Protein AF-A0A1X1BC19-F1 (afdb_monomer)

Solvent-accessible surface area (backbone atoms only — not comparable to full-atom values): 4046 Å² total; per-residue (Å²): 132,80,81,56,47,75,58,20,43,50,53,18,50,54,44,64,77,36,79,64,50,38,26,45,22,21,42,99,87,55,51,78,60,34,38,23,39,102,80,49,71,7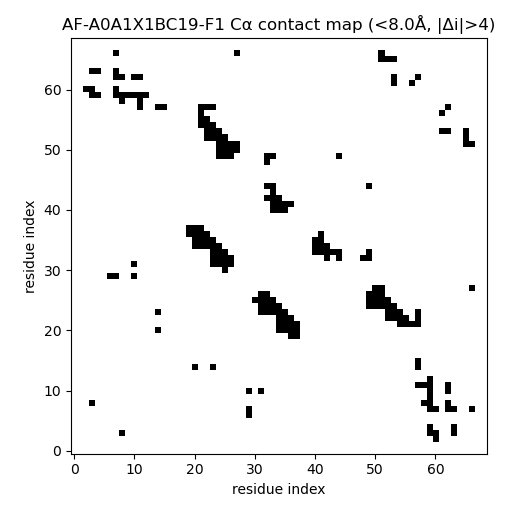2,63,73,64,57,81,88,72,57,72,40,76,46,74,57,79,59,39,25,61,54,44,32,54,61,76,74,104

Sequence (69 aa):
MTEPSSTATRIAAFAEEHSDYTAIAFDNDGKIIDWKTSGDWVNGSHEGERIHVVDGDITAEAVQHVLDS

Structure (mmCIF, N/CA/C/O backbone):
data_AF-A0A1X1BC19-F1
#
_entry.id   AF-A0A1X1BC19-F1
#
loop_
_atom_site.group_PDB
_atom_site.id
_atom_site.type_symbol
_atom_site.label_atom_id
_atom_site.label_alt_id
_atom_site.label_comp_id
_atom_site.label_asym_id
_atom_site.label_entity_id
_atom_site.label_seq_id
_atom_site.pdbx_PDB_ins_code
_atom_site.Cartn_x
_atom_site.Cartn_y
_atom_site.Cartn_z
_atom_site.occupancy
_atom_site.B_iso_or_equiv
_atom_site.auth_seq_id
_atom_site.auth_comp_id
_atom_site.auth_asym_id
_atom_site.auth_atom_id
_atom_site.pdbx_PDB_model_num
ATOM 1 N N . MET A 1 1 ? -13.671 16.675 -3.573 1.00 58.56 1 MET A N 1
ATOM 2 C CA . MET A 1 1 ? -12.706 15.708 -3.024 1.00 58.56 1 MET A CA 1
ATOM 3 C C . MET A 1 1 ? -11.931 16.436 -1.949 1.00 58.56 1 MET A C 1
ATOM 5 O O . MET A 1 1 ? -11.486 17.547 -2.209 1.00 58.56 1 MET A O 1
ATOM 9 N N . THR A 1 2 ? -11.913 15.894 -0.738 1.00 71.56 2 THR A N 1
ATOM 10 C CA . THR A 1 2 ? -11.052 16.350 0.359 1.00 71.56 2 THR A CA 1
ATOM 11 C C . THR A 1 2 ? -9.598 16.060 0.003 1.00 71.56 2 THR A C 1
ATOM 13 O O . THR A 1 2 ? -9.323 15.081 -0.688 1.00 71.56 2 THR A O 1
ATOM 16 N N . GLU A 1 3 ? -8.683 16.932 0.419 1.00 89.31 3 GLU A N 1
ATOM 17 C CA . GLU A 1 3 ? -7.249 16.700 0.232 1.00 89.31 3 GLU A CA 1
ATOM 18 C C . GLU A 1 3 ? -6.821 15.425 0.990 1.00 89.31 3 GLU A C 1
ATOM 20 O O . GLU A 1 3 ? -7.324 15.200 2.098 1.00 89.31 3 GLU A O 1
ATOM 25 N N . PRO A 1 4 ? -5.927 14.586 0.425 1.00 93.19 4 PRO A N 1
ATOM 26 C CA . PRO A 1 4 ? -5.423 13.400 1.109 1.00 93.19 4 PRO A CA 1
ATOM 27 C C . PRO A 1 4 ? -4.758 13.754 2.440 1.00 93.19 4 PRO A C 1
ATOM 29 O O . PRO A 1 4 ? -4.061 14.765 2.564 1.00 93.19 4 PRO A O 1
ATOM 32 N N . SER A 1 5 ? -4.943 12.901 3.446 1.00 95.19 5 SER A N 1
ATOM 33 C CA . SER A 1 5 ? -4.268 13.055 4.733 1.00 95.19 5 SER A CA 1
ATOM 34 C C . SER A 1 5 ? -2.749 12.925 4.594 1.00 95.19 5 SER A C 1
ATOM 36 O O . SER A 1 5 ? -2.233 12.290 3.672 1.00 95.19 5 SER A O 1
ATOM 38 N N . SER A 1 6 ? -2.004 13.452 5.571 1.00 95.19 6 SER A N 1
ATOM 39 C CA . SER A 1 6 ? -0.546 13.274 5.633 1.00 95.19 6 SER A CA 1
ATOM 40 C C . SER A 1 6 ? -0.127 11.799 5.635 1.00 95.19 6 SER A C 1
ATOM 42 O O . SER A 1 6 ? 0.936 11.465 5.116 1.00 95.19 6 SER A O 1
ATOM 44 N N . THR A 1 7 ? -0.956 10.918 6.201 1.00 94.94 7 THR A N 1
ATOM 45 C CA . THR A 1 7 ? -0.742 9.467 6.181 1.00 94.94 7 THR A CA 1
ATOM 46 C C . THR A 1 7 ? -0.833 8.926 4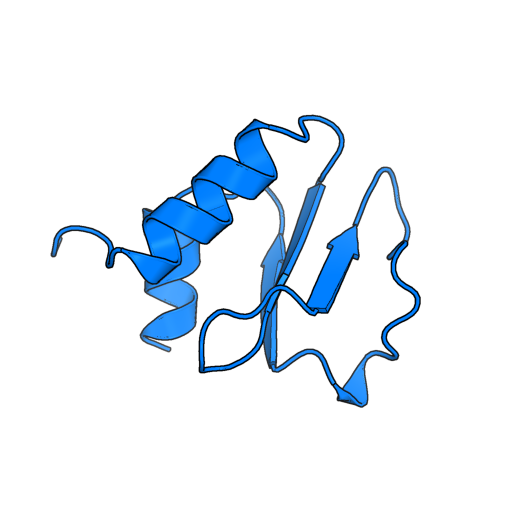.760 1.00 94.94 7 THR A C 1
ATOM 48 O O . THR A 1 7 ? 0.091 8.254 4.305 1.00 94.94 7 THR A O 1
ATOM 51 N N . ALA A 1 8 ? -1.900 9.277 4.041 1.00 95.44 8 ALA A N 1
ATOM 52 C CA . ALA A 1 8 ? -2.105 8.833 2.671 1.00 95.44 8 ALA A CA 1
ATOM 53 C C . ALA A 1 8 ? -0.989 9.320 1.734 1.00 95.44 8 ALA A C 1
ATOM 55 O O . ALA A 1 8 ? -0.404 8.526 0.998 1.00 95.44 8 ALA A O 1
ATOM 56 N N . THR A 1 9 ? -0.610 10.595 1.851 1.00 96.25 9 THR A N 1
ATOM 57 C CA . THR A 1 9 ? 0.503 11.186 1.096 1.00 96.25 9 THR A CA 1
ATOM 58 C C . THR A 1 9 ? 1.833 10.496 1.388 1.00 96.25 9 THR A C 1
ATOM 60 O O . THR A 1 9 ? 2.606 10.243 0.471 1.00 96.25 9 THR A O 1
ATOM 63 N N . ARG A 1 10 ? 2.115 10.150 2.650 1.00 96.56 10 ARG A N 1
ATOM 64 C CA . ARG A 1 10 ? 3.357 9.456 3.021 1.00 96.56 10 ARG A CA 1
ATOM 65 C C . ARG A 1 10 ? 3.428 8.041 2.443 1.00 96.56 10 ARG A C 1
ATOM 67 O O . ARG A 1 10 ? 4.498 7.629 2.010 1.00 96.56 10 ARG A O 1
ATOM 74 N N . ILE A 1 11 ? 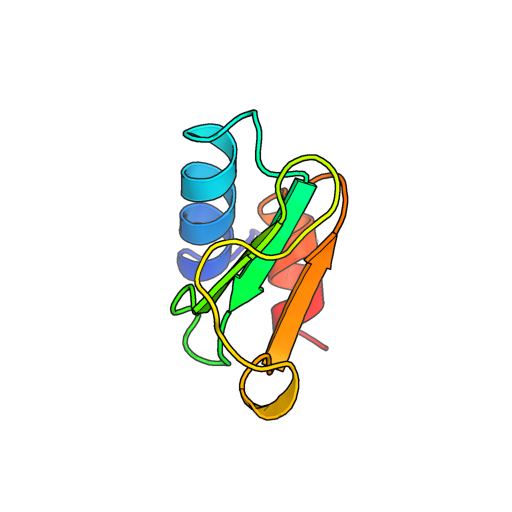2.325 7.296 2.479 1.00 95.19 11 ILE A N 1
ATOM 75 C CA . ILE A 1 11 ? 2.269 5.928 1.944 1.00 95.19 11 ILE A CA 1
ATOM 76 C C . ILE A 1 11 ? 2.453 5.949 0.423 1.00 95.19 11 ILE A C 1
ATOM 78 O O . ILE A 1 11 ? 3.247 5.168 -0.096 1.00 95.19 11 ILE A O 1
ATOM 82 N N . ALA A 1 12 ? 1.775 6.868 -0.269 1.00 95.38 12 ALA A N 1
ATOM 83 C CA . ALA A 1 12 ? 1.929 7.051 -1.709 1.00 95.38 12 ALA A CA 1
ATOM 84 C C . ALA A 1 12 ? 3.363 7.446 -2.083 1.00 95.38 12 ALA A C 1
ATOM 86 O O . ALA A 1 12 ? 3.975 6.779 -2.907 1.00 95.38 12 ALA A O 1
ATOM 87 N N . ALA A 1 13 ? 3.948 8.434 -1.396 1.00 95.31 13 ALA A N 1
ATOM 88 C CA . ALA A 1 13 ? 5.331 8.845 -1.635 1.00 95.31 13 ALA A CA 1
ATOM 89 C C . ALA A 1 13 ? 6.327 7.689 -1.438 1.00 95.31 13 ALA A C 1
ATOM 91 O O . ALA A 1 13 ? 7.240 7.518 -2.239 1.00 95.31 13 ALA A O 1
ATOM 92 N N . PHE A 1 14 ? 6.126 6.855 -0.413 1.00 93.50 14 PHE A N 1
ATOM 93 C CA . PHE A 1 14 ? 6.950 5.663 -0.217 1.00 93.50 14 PHE A CA 1
ATOM 94 C C . PHE A 1 14 ? 6.801 4.664 -1.374 1.00 93.50 14 PHE A C 1
ATOM 96 O O . PHE A 1 14 ? 7.794 4.103 -1.824 1.00 93.50 14 PHE A O 1
ATOM 103 N N . ALA A 1 15 ? 5.588 4.442 -1.886 1.00 93.00 15 ALA A N 1
ATOM 104 C CA . ALA A 1 15 ? 5.394 3.602 -3.066 1.00 93.00 15 ALA A CA 1
ATOM 105 C C . ALA A 1 15 ? 6.050 4.210 -4.321 1.00 93.00 15 ALA A C 1
ATOM 107 O O . ALA A 1 15 ? 6.648 3.484 -5.107 1.00 93.00 15 ALA A O 1
ATOM 108 N N . GLU A 1 16 ? 6.014 5.536 -4.485 1.00 92.31 16 GLU A N 1
ATOM 109 C CA . GLU A 1 16 ? 6.676 6.238 -5.594 1.00 92.31 16 GLU A CA 1
ATOM 110 C C . GLU A 1 16 ? 8.210 6.122 -5.549 1.00 92.31 16 GLU A C 1
ATOM 112 O O . GLU A 1 16 ? 8.850 6.013 -6.597 1.00 92.31 16 GLU A O 1
ATOM 117 N N . GLU A 1 17 ? 8.816 6.091 -4.356 1.00 94.12 17 GLU A N 1
ATOM 118 C CA . GLU A 1 17 ? 10.253 5.813 -4.182 1.00 94.12 17 GLU A CA 1
ATOM 119 C C . GLU A 1 17 ? 10.635 4.382 -4.614 1.00 94.12 17 GLU A C 1
ATOM 121 O O . GLU A 1 17 ? 11.801 4.109 -4.916 1.00 94.12 17 GLU A O 1
ATOM 126 N N . HIS A 1 18 ? 9.652 3.482 -4.696 1.00 91.19 18 HIS A N 1
ATOM 127 C CA . HIS A 1 18 ? 9.799 2.067 -5.017 1.00 91.19 18 HIS A CA 1
ATOM 128 C C . HIS A 1 18 ? 8.951 1.678 -6.237 1.00 91.19 18 HIS A C 1
ATOM 130 O O . HIS A 1 18 ? 7.943 0.985 -6.138 1.00 91.19 18 HIS A O 1
ATOM 136 N N . SER A 1 19 ? 9.392 2.101 -7.425 1.00 87.06 19 SER A N 1
ATOM 137 C CA . SER A 1 19 ? 8.662 1.907 -8.694 1.00 87.06 19 SER A CA 1
ATOM 138 C C . SER A 1 19 ? 8.350 0.449 -9.080 1.00 87.06 19 SER A C 1
ATOM 140 O O . S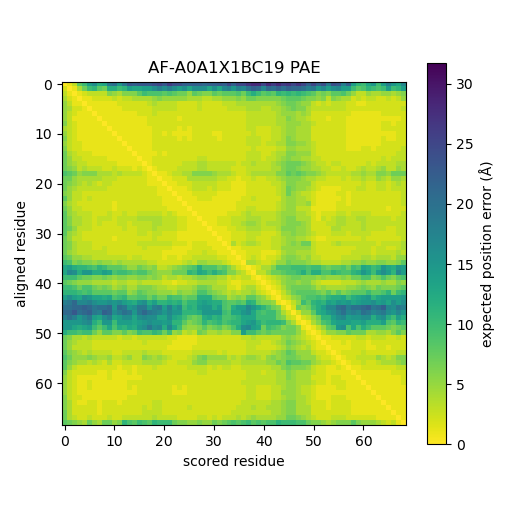ER A 1 19 ? 7.574 0.208 -10.002 1.00 87.06 19 SER A O 1
ATOM 142 N N . ASP A 1 20 ? 8.981 -0.528 -8.429 1.00 90.44 20 ASP A N 1
ATOM 143 C CA . ASP A 1 20 ? 8.723 -1.957 -8.608 1.00 90.44 20 ASP A CA 1
ATOM 144 C C . ASP A 1 20 ? 7.531 -2.470 -7.783 1.00 90.44 20 ASP A C 1
ATOM 146 O O . ASP A 1 20 ? 7.096 -3.612 -7.977 1.00 90.44 20 ASP A O 1
ATOM 150 N N . TYR A 1 21 ? 6.995 -1.647 -6.878 1.00 91.62 21 TYR A N 1
ATOM 151 C CA . TYR A 1 21 ? 5.859 -2.015 -6.048 1.00 91.62 21 TYR A CA 1
ATOM 152 C C . TYR A 1 21 ? 4.567 -1.922 -6.851 1.00 91.62 21 TYR A C 1
ATOM 154 O O . TYR A 1 21 ? 4.236 -0.899 -7.443 1.00 91.62 21 TYR A O 1
ATOM 162 N N . THR A 1 22 ? 3.821 -3.019 -6.854 1.00 92.69 22 THR A N 1
ATOM 163 C CA . THR A 1 22 ? 2.522 -3.132 -7.529 1.00 92.69 22 THR A CA 1
ATOM 164 C C . THR A 1 22 ? 1.361 -3.066 -6.547 1.00 92.69 22 THR A C 1
ATOM 166 O O . THR A 1 22 ? 0.226 -2.835 -6.950 1.00 92.69 22 THR A O 1
ATOM 169 N N . ALA A 1 23 ? 1.631 -3.258 -5.255 1.00 92.69 23 ALA A N 1
ATOM 170 C CA . ALA A 1 23 ? 0.659 -3.072 -4.193 1.00 92.69 23 ALA A CA 1
ATOM 171 C C . ALA A 1 23 ? 1.351 -2.724 -2.877 1.00 92.69 23 ALA A C 1
ATOM 173 O O . ALA A 1 23 ? 2.495 -3.124 -2.644 1.00 92.69 23 ALA A O 1
ATOM 174 N N . ILE A 1 24 ? 0.623 -2.063 -1.983 1.00 93.25 24 ILE A N 1
ATOM 175 C CA . ILE A 1 24 ? 1.068 -1.782 -0.623 1.00 93.25 24 ILE A CA 1
ATOM 176 C C . ILE A 1 24 ? -0.018 -2.156 0.382 1.00 93.25 24 ILE A C 1
ATOM 178 O O . ILE A 1 24 ? -1.205 -1.935 0.143 1.00 93.25 24 ILE A O 1
ATOM 182 N N . ALA A 1 25 ? 0.393 -2.743 1.502 1.00 92.62 25 ALA A N 1
ATOM 183 C CA . ALA A 1 25 ? -0.471 -3.094 2.618 1.00 92.62 25 ALA A CA 1
ATOM 184 C C . ALA A 1 25 ? -0.079 -2.306 3.867 1.00 92.62 25 ALA A C 1
ATOM 186 O O . ALA A 1 25 ? 1.109 -2.155 4.161 1.00 92.62 25 ALA A O 1
ATOM 187 N N . PHE A 1 26 ? -1.067 -1.837 4.622 1.00 92.00 26 PHE A N 1
ATOM 188 C CA . PHE A 1 26 ? -0.866 -1.027 5.827 1.00 92.00 26 PHE A CA 1
ATOM 189 C C . PHE A 1 26 ? -1.968 -1.262 6.874 1.00 92.00 26 PHE A C 1
ATOM 191 O O . PHE A 1 26 ? -3.005 -1.857 6.571 1.00 92.00 26 PHE A O 1
ATOM 198 N N . ASP A 1 27 ? -1.728 -0.852 8.124 1.00 89.56 27 ASP A N 1
ATOM 199 C CA . ASP A 1 27 ? -2.736 -0.880 9.199 1.00 89.56 27 ASP A CA 1
ATOM 200 C C . ASP A 1 27 ? -3.588 0.403 9.238 1.00 89.56 27 ASP A C 1
ATOM 202 O O . ASP A 1 27 ? -3.394 1.329 8.453 1.00 89.56 27 ASP A O 1
ATOM 206 N N . ASN A 1 28 ? -4.548 0.464 10.168 1.00 87.00 28 ASN A N 1
ATOM 207 C CA . ASN A 1 28 ? -5.416 1.632 10.377 1.00 87.00 28 ASN A CA 1
ATOM 208 C C . ASN A 1 28 ? -4.659 2.907 10.782 1.00 87.00 28 ASN A C 1
ATOM 210 O O . ASN A 1 28 ? -5.170 4.005 10.581 1.00 87.00 28 ASN A O 1
ATOM 214 N N . ASP A 1 29 ? -3.458 2.773 11.346 1.00 87.38 29 ASP A N 1
ATOM 215 C CA . ASP A 1 29 ? -2.600 3.903 11.702 1.00 87.38 29 ASP A CA 1
ATOM 216 C C . ASP A 1 29 ? -1.716 4.344 10.515 1.00 87.38 29 ASP A C 1
ATOM 218 O O . ASP A 1 29 ? -0.970 5.324 10.605 1.00 87.38 29 ASP A O 1
ATOM 222 N N . GLY A 1 30 ? -1.797 3.635 9.382 1.00 88.94 30 GLY A N 1
ATOM 223 C CA . GLY A 1 30 ? -1.015 3.883 8.175 1.00 88.94 30 GLY A CA 1
ATOM 224 C C . GLY A 1 30 ? 0.426 3.388 8.250 1.00 88.94 30 GLY A C 1
ATOM 225 O O . GLY A 1 30 ? 1.281 3.825 7.473 1.00 88.94 30 GLY A O 1
ATOM 226 N N . LYS A 1 31 ? 0.740 2.485 9.181 1.00 90.12 31 LYS A N 1
ATOM 227 C CA . LYS A 1 31 ? 2.024 1.790 9.184 1.00 90.12 31 LYS A CA 1
ATOM 228 C C . LYS A 1 31 ? 2.026 0.781 8.043 1.00 90.12 31 LYS A C 1
ATOM 230 O O . LYS A 1 31 ? 1.163 -0.086 7.972 1.00 90.12 31 LYS A O 1
ATOM 235 N N . ILE A 1 32 ? 3.035 0.866 7.185 1.00 91.06 32 ILE A N 1
ATOM 236 C CA . ILE A 1 32 ? 3.238 -0.085 6.091 1.00 91.06 32 ILE A CA 1
ATOM 237 C C . ILE A 1 32 ? 3.626 -1.443 6.681 1.00 91.06 32 ILE A C 1
ATOM 239 O O . ILE A 1 32 ? 4.562 -1.548 7.478 1.00 91.06 32 ILE A O 1
ATOM 243 N N . ILE A 1 33 ? 2.869 -2.465 6.303 1.00 90.81 33 ILE A N 1
ATOM 244 C CA . ILE A 1 33 ? 2.992 -3.844 6.774 1.00 90.81 33 ILE A CA 1
ATOM 245 C C . ILE A 1 33 ? 3.702 -4.687 5.718 1.00 90.81 33 ILE A C 1
ATOM 247 O O . ILE A 1 33 ? 4.617 -5.434 6.049 1.00 90.81 33 ILE A O 1
ATOM 251 N N . ASP A 1 34 ? 3.309 -4.554 4.451 1.00 91.38 34 ASP A N 1
ATOM 252 C CA . ASP A 1 34 ? 3.826 -5.375 3.356 1.00 91.38 34 ASP A CA 1
ATOM 253 C C . ASP A 1 34 ? 3.682 -4.658 2.008 1.00 91.38 34 ASP A C 1
ATOM 255 O O . ASP A 1 34 ? 2.990 -3.646 1.901 1.00 91.38 34 ASP A O 1
ATOM 259 N N . TRP A 1 35 ? 4.315 -5.186 0.970 1.00 91.69 35 TRP A N 1
ATOM 260 C CA . TRP A 1 35 ? 4.216 -4.698 -0.402 1.00 91.69 35 TRP A CA 1
ATOM 261 C C . TRP A 1 35 ? 4.346 -5.858 -1.390 1.00 91.69 35 TRP A C 1
ATOM 263 O O . TRP A 1 35 ? 5.006 -6.862 -1.108 1.00 91.69 35 TRP A O 1
ATOM 273 N N . LYS A 1 36 ? 3.685 -5.746 -2.543 1.00 91.38 36 LYS A N 1
ATOM 274 C CA . LYS A 1 36 ? 3.873 -6.680 -3.658 1.00 91.38 36 LYS A CA 1
ATOM 275 C C . LYS A 1 36 ? 4.868 -6.109 -4.640 1.00 91.38 36 LYS A C 1
ATOM 277 O O . LYS A 1 36 ? 4.808 -4.928 -4.966 1.00 91.38 36 LYS A O 1
ATOM 282 N N . THR A 1 37 ? 5.706 -6.984 -5.177 1.00 86.19 37 THR A N 1
ATOM 283 C CA . THR A 1 37 ? 6.473 -6.704 -6.399 1.00 86.19 37 THR A CA 1
ATOM 284 C C . THR A 1 37 ? 5.851 -7.479 -7.565 1.00 86.19 37 THR A C 1
ATOM 286 O O . THR A 1 37 ? 4.631 -7.624 -7.609 1.00 86.19 37 THR A O 1
ATOM 289 N N . SER A 1 38 ? 6.632 -7.989 -8.521 1.00 81.44 38 SER A N 1
ATOM 290 C CA . SER A 1 38 ? 6.191 -8.630 -9.777 1.00 81.44 38 SER A CA 1
ATOM 291 C C . SER A 1 38 ? 5.345 -9.919 -9.652 1.00 81.44 38 SER A C 1
ATOM 293 O O . SER A 1 38 ? 5.247 -10.672 -10.619 1.00 81.44 38 SER A O 1
ATOM 295 N N . GLY A 1 39 ? 4.735 -10.199 -8.500 1.00 77.69 39 GLY A N 1
ATOM 296 C CA . GLY A 1 39 ? 3.778 -11.296 -8.336 1.00 77.69 39 GLY A CA 1
ATOM 297 C C . GLY A 1 39 ? 3.485 -11.657 -6.884 1.00 77.69 39 GLY A C 1
ATOM 298 O O . GLY A 1 39 ? 2.352 -12.014 -6.571 1.00 77.69 39 GLY A O 1
ATOM 299 N N . ASP A 1 40 ? 4.466 -11.497 -5.996 1.00 85.69 40 ASP A N 1
ATOM 300 C CA . ASP A 1 40 ? 4.373 -11.949 -4.609 1.00 85.69 40 ASP A CA 1
ATOM 301 C C . ASP A 1 40 ? 4.593 -10.814 -3.604 1.00 85.69 40 ASP A C 1
ATOM 303 O O . ASP A 1 40 ? 5.286 -9.823 -3.869 1.00 85.69 40 ASP A O 1
ATOM 307 N N . TRP A 1 41 ? 3.993 -10.994 -2.428 1.00 87.62 41 TRP A N 1
ATOM 308 C CA . TRP A 1 41 ? 4.270 -10.192 -1.244 1.00 87.62 41 TRP A CA 1
ATOM 309 C C . TRP A 1 41 ? 5.667 -10.507 -0.714 1.00 87.62 41 TRP A C 1
ATOM 311 O O . TRP A 1 41 ? 6.031 -11.675 -0.563 1.00 87.62 41 TRP A O 1
ATOM 321 N N . VAL A 1 42 ? 6.451 -9.474 -0.428 1.00 85.69 42 VAL A N 1
ATOM 322 C CA . VAL A 1 42 ? 7.896 -9.619 -0.185 1.00 85.69 42 VAL A CA 1
ATOM 323 C C . VAL A 1 42 ? 8.314 -9.399 1.266 1.00 85.69 42 VAL A C 1
ATOM 325 O O . VAL A 1 42 ? 9.381 -9.878 1.646 1.00 85.69 42 VAL A O 1
ATOM 328 N N . ASN A 1 43 ? 7.494 -8.762 2.108 1.00 81.88 43 ASN A N 1
ATOM 329 C CA . ASN A 1 43 ? 7.829 -8.543 3.520 1.00 81.88 43 ASN A CA 1
ATOM 330 C C . ASN A 1 43 ? 7.346 -9.674 4.452 1.00 81.88 43 ASN A C 1
ATOM 332 O O . ASN A 1 43 ? 7.531 -9.610 5.667 1.00 81.88 43 ASN A O 1
ATOM 336 N N . GLY A 1 44 ? 6.746 -10.736 3.902 1.00 69.31 44 GLY A N 1
ATOM 337 C CA . GLY A 1 44 ? 6.418 -11.961 4.641 1.00 69.31 44 GLY A CA 1
ATOM 338 C C . GLY A 1 44 ? 5.288 -11.823 5.666 1.00 69.31 44 GLY A C 1
ATOM 339 O O . GLY A 1 44 ? 5.077 -12.740 6.469 1.00 69.31 44 GLY A O 1
ATOM 340 N N . SER A 1 45 ? 4.540 -10.717 5.655 1.00 65.81 45 SER A N 1
ATOM 341 C CA . SER A 1 45 ? 3.338 -10.600 6.476 1.00 65.81 45 SER A CA 1
ATOM 342 C C . SER A 1 45 ? 2.331 -11.638 5.993 1.00 65.81 45 SER A C 1
ATOM 344 O O . SER A 1 45 ? 2.092 -11.799 4.800 1.00 65.81 45 SER A O 1
ATOM 346 N N . HIS A 1 46 ? 1.766 -12.431 6.892 1.00 58.62 46 HIS A N 1
ATOM 347 C CA . HIS A 1 46 ? 0.739 -13.388 6.486 1.00 58.62 46 HIS A CA 1
ATOM 348 C C . HIS A 1 46 ? -0.561 -12.603 6.239 1.00 58.62 46 HIS A C 1
ATOM 350 O O . HIS A 1 46 ? -0.792 -11.584 6.888 1.00 58.62 46 HIS A O 1
ATOM 356 N N . GLU A 1 47 ? -1.414 -13.049 5.310 1.00 55.62 47 GLU A N 1
ATOM 357 C CA . GLU A 1 47 ? -2.658 -12.352 4.907 1.00 55.62 47 GLU A CA 1
ATOM 358 C C . GLU A 1 47 ? -3.563 -11.924 6.075 1.00 55.62 47 GLU A C 1
ATOM 360 O O . GLU A 1 47 ? -4.362 -11.011 5.908 1.00 55.62 47 GLU A O 1
ATOM 365 N N . GLY A 1 48 ? -3.397 -12.512 7.263 1.00 59.91 48 GLY A N 1
ATOM 366 C CA . GLY A 1 48 ? -4.149 -12.170 8.469 1.00 59.91 48 GLY A CA 1
ATOM 367 C C . GLY A 1 48 ? -3.790 -10.848 9.164 1.00 59.91 48 GLY A C 1
ATOM 368 O O . GLY A 1 48 ? -4.593 -10.397 9.973 1.00 59.91 48 GLY A O 1
ATOM 369 N N . GLU A 1 49 ? -2.638 -10.221 8.886 1.00 65.44 49 GLU A N 1
ATOM 370 C CA . GLU A 1 49 ? -2.274 -8.911 9.476 1.00 65.44 49 GLU A CA 1
ATOM 371 C C . GLU A 1 49 ? -2.552 -7.722 8.542 1.00 65.44 49 GLU A C 1
ATOM 373 O O . GLU A 1 49 ? -2.524 -6.575 8.983 1.00 65.44 49 GLU A O 1
ATOM 378 N N . ARG A 1 50 ? -2.831 -7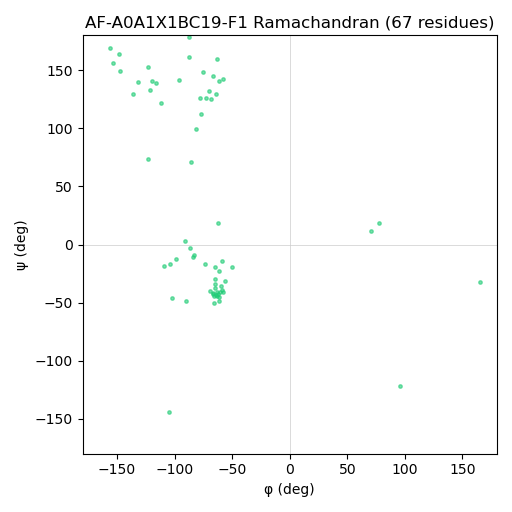.968 7.255 1.00 69.12 50 ARG A N 1
ATOM 379 C CA . 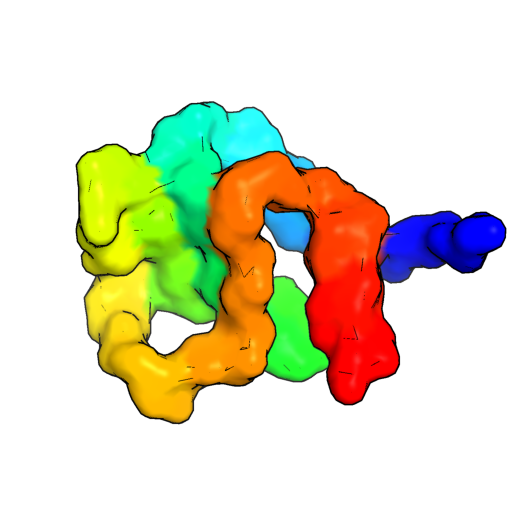ARG A 1 50 ? -3.092 -6.904 6.276 1.00 69.12 50 ARG A CA 1
ATOM 380 C C . ARG A 1 50 ? -4.512 -6.372 6.475 1.00 69.12 50 ARG A C 1
ATOM 382 O O . ARG A 1 50 ? -5.473 -7.091 6.226 1.00 69.12 50 ARG A O 1
ATOM 389 N N . ILE A 1 51 ? -4.635 -5.124 6.924 1.00 79.69 51 ILE A N 1
ATOM 390 C CA . ILE A 1 51 ? -5.938 -4.478 7.151 1.00 79.69 51 ILE A CA 1
ATOM 391 C C . ILE A 1 51 ? -6.387 -3.755 5.882 1.00 79.69 51 ILE A C 1
ATOM 393 O O . ILE A 1 51 ? -7.497 -3.969 5.406 1.00 79.69 51 ILE A O 1
ATOM 397 N N . HIS A 1 52 ? -5.485 -2.961 5.310 1.00 91.12 52 HIS A N 1
ATOM 398 C CA . HIS A 1 52 ? -5.716 -2.173 4.109 1.00 91.12 52 HIS A CA 1
ATOM 399 C C . HIS A 1 52 ? -4.751 -2.591 3.012 1.00 91.12 52 HIS A C 1
ATOM 401 O O . HIS A 1 52 ? -3.578 -2.850 3.289 1.00 91.12 52 HIS A O 1
ATOM 407 N N . VAL A 1 53 ? -5.236 -2.653 1.772 1.00 92.19 53 VAL A N 1
ATOM 408 C CA . VAL A 1 53 ? -4.422 -2.944 0.586 1.00 92.19 53 VAL A CA 1
ATOM 409 C C . VAL A 1 53 ? -4.808 -1.992 -0.537 1.00 92.19 53 VAL A C 1
ATOM 411 O O . VAL A 1 53 ? -5.982 -1.887 -0.886 1.00 92.19 53 VAL A O 1
ATOM 414 N N . VAL A 1 54 ? -3.806 -1.349 -1.131 1.00 93.75 54 VAL A N 1
ATOM 415 C CA . VAL A 1 54 ? -3.929 -0.629 -2.403 1.00 93.75 54 VAL A CA 1
ATOM 416 C C . VAL A 1 54 ? -3.122 -1.403 -3.436 1.00 93.75 54 VAL A C 1
ATOM 418 O O . VAL A 1 54 ? -1.933 -1.628 -3.230 1.00 93.75 54 VAL A O 1
ATOM 421 N N . ASP A 1 55 ? -3.772 -1.841 -4.511 1.00 91.62 55 ASP A N 1
ATOM 422 C CA . ASP A 1 55 ? -3.183 -2.639 -5.595 1.00 91.62 55 ASP A CA 1
ATOM 423 C C 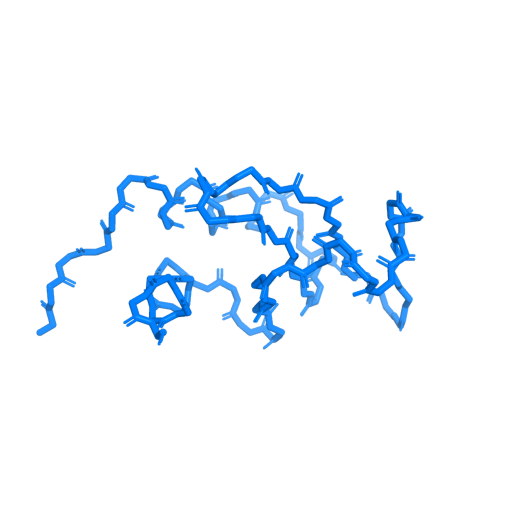. ASP A 1 55 ? -3.355 -1.879 -6.920 1.00 91.62 55 ASP A C 1
ATOM 425 O O . ASP A 1 55 ? -4.435 -1.349 -7.201 1.00 91.62 55 ASP A O 1
ATOM 429 N N . GLY A 1 56 ? -2.283 -1.780 -7.704 1.00 88.44 56 GLY A N 1
ATOM 430 C CA . GLY A 1 56 ? -2.215 -0.978 -8.922 1.00 88.44 56 GLY A CA 1
ATOM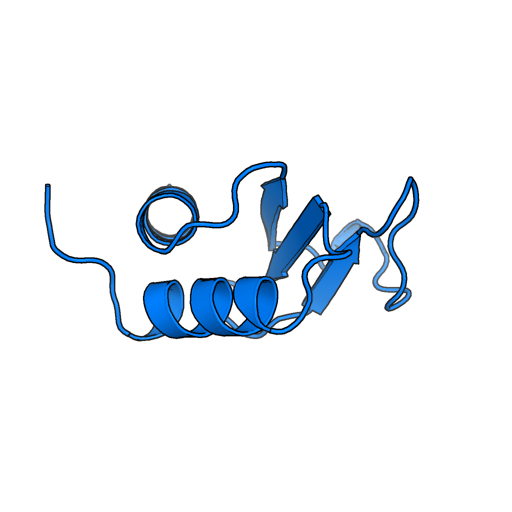 431 C C . GLY A 1 56 ? -1.602 0.404 -8.694 1.00 88.44 56 GLY A C 1
ATOM 432 O O . GLY A 1 56 ? -0.449 0.519 -8.291 1.00 88.44 56 GLY A O 1
ATOM 433 N N . ASP A 1 57 ? -2.351 1.456 -9.023 1.00 89.94 57 ASP A N 1
ATOM 434 C CA . ASP A 1 57 ? -1.882 2.845 -8.976 1.00 89.94 57 ASP A CA 1
ATOM 435 C C . ASP A 1 57 ? -1.963 3.392 -7.535 1.00 89.94 57 ASP A C 1
ATOM 437 O O . ASP A 1 57 ? -3.036 3.743 -7.038 1.00 89.94 57 ASP A O 1
ATOM 441 N N . ILE A 1 58 ? -0.827 3.397 -6.828 1.00 93.44 58 ILE A N 1
ATOM 442 C CA . ILE A 1 58 ? -0.746 3.736 -5.397 1.00 93.44 58 ILE A CA 1
ATOM 443 C C . ILE A 1 58 ? -0.611 5.259 -5.226 1.00 93.44 58 ILE A C 1
ATOM 445 O O . ILE A 1 58 ? 0.440 5.779 -4.863 1.00 93.44 58 ILE A O 1
ATOM 449 N N . THR A 1 59 ? -1.692 5.988 -5.498 1.00 95.62 59 THR A N 1
ATOM 450 C CA . THR A 1 59 ? -1.780 7.442 -5.268 1.00 95.62 59 THR A CA 1
ATOM 451 C C . THR A 1 59 ? -2.252 7.777 -3.859 1.00 95.62 59 THR A C 1
ATOM 453 O O . THR A 1 59 ? -2.874 6.961 -3.173 1.00 95.62 59 THR A O 1
ATOM 456 N N . ALA A 1 60 ? -2.001 9.014 -3.420 1.00 95.62 60 ALA A N 1
ATOM 457 C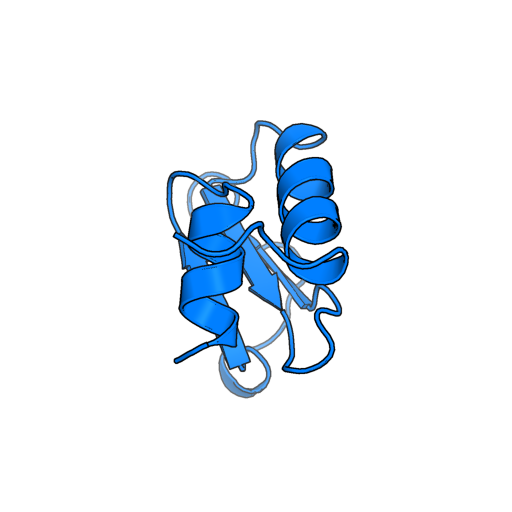 CA . ALA A 1 60 ? -2.470 9.491 -2.122 1.00 95.62 60 ALA A CA 1
ATOM 458 C C . ALA A 1 60 ? -4.006 9.435 -2.028 1.00 95.62 60 ALA A C 1
ATOM 460 O O . ALA A 1 60 ? -4.554 9.090 -0.986 1.00 95.62 60 ALA A O 1
ATOM 461 N N . GLU A 1 61 ? -4.715 9.699 -3.122 1.00 95.44 61 GLU A N 1
ATOM 462 C CA . GLU A 1 61 ? -6.168 9.580 -3.212 1.00 95.44 61 GLU A CA 1
ATOM 463 C C . GLU A 1 61 ? -6.642 8.129 -3.082 1.00 95.44 61 GLU A C 1
ATOM 465 O O . GLU A 1 61 ? -7.614 7.875 -2.370 1.00 95.44 61 GLU A O 1
ATOM 470 N N . ALA A 1 62 ? -5.958 7.176 -3.725 1.00 94.69 62 ALA A N 1
ATOM 471 C CA . ALA A 1 62 ? -6.286 5.756 -3.609 1.00 94.69 62 ALA A CA 1
ATOM 472 C C . ALA A 1 62 ? -6.085 5.250 -2.172 1.00 94.69 62 ALA A C 1
ATOM 474 O O . ALA A 1 62 ? -6.952 4.569 -1.624 1.00 94.69 62 ALA A O 1
ATOM 475 N N . VAL A 1 63 ? -4.981 5.645 -1.531 1.00 94.56 63 VAL A N 1
ATOM 476 C CA . VAL A 1 63 ? -4.719 5.326 -0.122 1.00 94.56 63 VAL A CA 1
ATOM 477 C C . VAL A 1 63 ? -5.768 5.965 0.790 1.00 94.56 63 VAL A C 1
ATOM 479 O O . VAL A 1 63 ? -6.288 5.295 1.681 1.00 94.56 63 VAL A O 1
ATOM 482 N N . GLN A 1 64 ? -6.120 7.233 0.558 1.00 94.88 64 GLN A N 1
ATOM 483 C CA . GLN A 1 64 ? -7.133 7.924 1.356 1.00 94.88 64 GLN A CA 1
ATOM 484 C C . GLN A 1 64 ? -8.502 7.252 1.232 1.00 94.88 64 GLN A C 1
ATOM 486 O O . GLN A 1 64 ? -9.171 7.049 2.238 1.00 94.88 64 GLN A O 1
ATOM 491 N N . HIS A 1 65 ? -8.893 6.847 0.023 1.00 92.88 65 HIS A N 1
ATOM 492 C CA . HIS A 1 65 ? -10.153 6.144 -0.197 1.00 92.88 65 HIS A CA 1
ATOM 493 C C . HIS A 1 65 ? -10.228 4.838 0.605 1.00 92.88 65 HIS A C 1
ATOM 495 O O . HIS A 1 65 ? -11.282 4.511 1.144 1.00 92.88 65 HIS A O 1
ATOM 501 N N . VAL A 1 66 ? -9.124 4.092 0.700 1.00 92.88 66 VAL A N 1
ATOM 502 C CA . VAL A 1 66 ? -9.068 2.863 1.503 1.00 92.88 66 VAL A CA 1
ATOM 503 C C . VAL A 1 66 ? -9.130 3.165 3.004 1.00 92.88 66 VAL A C 1
ATOM 505 O O . VAL A 1 66 ? -9.846 2.473 3.716 1.00 92.88 66 VAL A O 1
ATOM 508 N N . LEU A 1 67 ? -8.460 4.221 3.481 1.00 90.00 67 LEU A N 1
ATOM 509 C CA . LEU A 1 67 ? -8.531 4.649 4.889 1.00 90.00 67 LEU A CA 1
ATOM 510 C C . LEU A 1 67 ? -9.925 5.142 5.312 1.00 90.00 67 LEU A C 1
ATOM 512 O O . LEU A 1 67 ? -10.275 5.034 6.485 1.00 90.00 67 LEU A O 1
ATOM 516 N N . ASP A 1 68 ? -10.696 5.702 4.377 1.00 90.25 68 ASP A N 1
ATOM 517 C CA . ASP A 1 68 ? -12.055 6.205 4.619 1.00 90.25 68 ASP A CA 1
ATOM 518 C C . ASP A 1 68 ? -13.140 5.108 4.538 1.00 90.25 68 ASP A C 1
ATOM 520 O O . ASP A 1 68 ? -14.300 5.380 4.867 1.00 90.25 68 ASP A O 1
ATOM 524 N N . SER A 1 69 ? -12.789 3.905 4.062 1.00 84.62 69 SER A N 1
ATOM 525 C CA . SER A 1 69 ? -13.700 2.760 3.868 1.00 84.62 69 SER A CA 1
ATOM 526 C C . SER A 1 69 ? -13.902 1.950 5.149 1.00 84.62 69 SER A C 1
ATOM 528 O O . SER A 1 69 ? -15.059 1.529 5.384 1.00 84.62 69 SER A O 1
#

Radius of gyration: 11.12 Å; Cα contacts (8 Å, |Δi|>4): 112; chains: 1; bounding box: 24×30×22 Å

Secondary structure (DSSP, 8-state):
-PPPPHHHHHHHHHHHH-TT-SEEEE-TT--EEEEE-SSSBSS---TTT--EEEESS--HHHHHHHHT-

Foldseek 3Di:
DDDFDPLLQVLLVVVVVVVQFQKWFADLVSHTDWTDGPHDIDNPDDPVVGPFMDGHNSHSVSSRVRNVD

Mean predicted aligned error: 4.49 Å

pLDDT: mean 87.53, std 10.17, range [55.62, 96.56]